Protein AF-A0A2T5ATS7-F1 (afdb_monomer_lite)

Radius of gyration: 14.07 Å; chains: 1; bounding box: 39×37×33 Å

Organism: Mycoplana dimorpha (NCBI:txid28320)

Foldseek 3Di:
DDDDDDDDPQQPPPAVQWKWWFQDKALDPVVLQVVCVPAPAHWFWFQFPVNIITITHPDIHHPVVSVVVLVVCVVVVSGPPPIDIGGSVRGRGTDDDD

Structure (mmCIF, N/CA/C/O backbone):
data_AF-A0A2T5ATS7-F1
#
_entry.id   AF-A0A2T5ATS7-F1
#
loop_
_atom_site.group_PDB
_atom_site.id
_atom_site.type_symbol
_atom_site.label_atom_id
_atom_site.label_alt_id
_atom_site.label_comp_id
_atom_site.label_asym_id
_atom_site.label_entity_id
_atom_site.label_seq_id
_atom_site.pdbx_PDB_ins_code
_atom_site.Cartn_x
_atom_site.C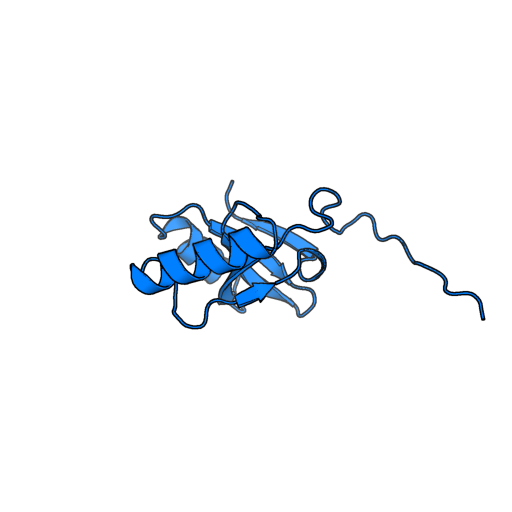artn_y
_atom_site.Cartn_z
_atom_site.occupancy
_atom_site.B_iso_or_equiv
_atom_site.auth_seq_id
_atom_site.auth_comp_id
_atom_site.auth_asym_id
_atom_site.auth_atom_id
_atom_site.pdbx_PDB_model_num
ATOM 1 N N . MET A 1 1 ? 27.045 24.833 -11.321 1.00 41.31 1 MET A N 1
ATOM 2 C CA . MET A 1 1 ? 26.533 23.517 -10.884 1.00 41.31 1 MET A CA 1
ATOM 3 C C . MET A 1 1 ? 25.145 23.365 -11.498 1.00 41.31 1 MET A C 1
ATOM 5 O O . MET A 1 1 ? 24.219 24.009 -11.028 1.00 41.31 1 MET A O 1
ATOM 9 N N . HIS A 1 2 ? 25.027 22.675 -12.635 1.00 41.34 2 HIS A N 1
ATOM 10 C CA . HIS A 1 2 ? 23.743 22.474 -13.318 1.00 41.34 2 HIS A CA 1
ATOM 11 C C . HIS A 1 2 ? 23.161 21.132 -12.875 1.00 41.34 2 HIS A C 1
ATOM 13 O O . HIS A 1 2 ? 23.764 20.090 -13.113 1.00 41.34 2 HIS A O 1
ATOM 19 N N . TYR A 1 3 ? 22.014 21.171 -12.202 1.00 39.03 3 TYR A N 1
ATOM 20 C CA . TYR A 1 3 ? 21.214 19.985 -11.923 1.00 39.03 3 TYR A CA 1
ATOM 21 C C . TYR A 1 3 ? 20.454 19.623 -13.202 1.00 39.03 3 TYR A C 1
ATOM 23 O O . TYR A 1 3 ? 19.536 20.341 -13.597 1.00 39.03 3 TYR A O 1
ATOM 31 N N . SER A 1 4 ? 20.856 18.543 -13.869 1.00 41.03 4 SER A N 1
ATOM 32 C CA . SER A 1 4 ? 20.054 17.944 -14.937 1.00 41.03 4 SER A CA 1
ATOM 33 C C . SER A 1 4 ? 18.950 17.113 -14.298 1.00 41.03 4 SER A C 1
ATOM 35 O O . SER A 1 4 ? 19.204 16.048 -13.740 1.00 41.03 4 SER A O 1
ATOM 37 N N . TRP A 1 5 ? 17.722 17.618 -14.363 1.00 41.28 5 TRP A N 1
ATOM 38 C CA . TRP A 1 5 ? 16.529 16.858 -14.016 1.00 41.28 5 TRP A CA 1
ATOM 39 C C . TRP A 1 5 ? 16.194 15.945 -15.192 1.00 41.28 5 TRP A C 1
ATOM 41 O O . TRP A 1 5 ? 15.752 16.412 -16.241 1.00 41.28 5 TRP A O 1
ATOM 51 N N . VAL A 1 6 ? 16.451 14.648 -15.039 1.00 48.16 6 VAL A N 1
ATOM 52 C CA . VAL A 1 6 ? 16.014 13.643 -16.010 1.00 48.16 6 VAL A CA 1
ATOM 53 C C . VAL A 1 6 ? 14.541 13.359 -15.732 1.00 48.16 6 VAL A C 1
ATOM 55 O O . VAL A 1 6 ? 14.196 12.752 -14.721 1.00 48.16 6 VAL A O 1
ATOM 58 N N . TRP A 1 7 ? 13.671 13.858 -16.608 1.00 40.69 7 TRP A N 1
ATOM 59 C CA . TRP A 1 7 ? 12.252 13.521 -16.628 1.00 40.69 7 TRP A CA 1
ATOM 60 C C . TRP A 1 7 ? 12.093 12.111 -17.195 1.00 40.69 7 TRP A C 1
ATOM 62 O O . TRP A 1 7 ? 12.434 11.870 -18.350 1.00 40.69 7 TRP A O 1
ATOM 72 N N . VAL A 1 8 ? 11.594 11.182 -16.380 1.00 46.16 8 VAL A N 1
ATOM 73 C CA . VAL A 1 8 ? 11.242 9.827 -16.815 1.00 46.16 8 VAL A CA 1
ATOM 74 C C . VAL A 1 8 ? 9.720 9.753 -16.883 1.00 46.16 8 VAL A C 1
ATOM 76 O O . VAL A 1 8 ? 9.042 9.874 -15.866 1.00 46.16 8 VAL A O 1
ATOM 79 N N . GLU A 1 9 ? 9.189 9.595 -18.094 1.00 45.88 9 GLU A N 1
ATOM 80 C CA . GLU A 1 9 ? 7.750 9.519 -18.400 1.00 45.88 9 GLU A CA 1
ATOM 81 C C . GLU A 1 9 ? 7.049 8.289 -17.791 1.00 45.88 9 GLU A C 1
ATOM 83 O O . GLU A 1 9 ? 5.824 8.251 -17.738 1.00 45.88 9 GLU A O 1
ATOM 88 N N . GLU A 1 10 ? 7.807 7.302 -17.300 1.00 45.94 10 GLU A N 1
ATOM 89 C CA . GLU A 1 10 ? 7.270 6.053 -16.738 1.00 45.94 10 GLU A CA 1
ATOM 90 C C . GLU A 1 10 ? 6.761 6.166 -15.298 1.00 45.94 10 GLU A C 1
ATOM 92 O O . GLU A 1 10 ? 6.070 5.264 -14.842 1.00 45.94 10 GLU A O 1
ATOM 97 N N . PHE A 1 11 ? 7.029 7.258 -14.577 1.00 50.94 11 PHE A N 1
ATOM 98 C CA . PHE A 1 11 ? 6.380 7.481 -13.283 1.00 50.94 11 PHE A CA 1
ATOM 99 C C . PHE A 1 11 ? 4.993 8.080 -13.503 1.00 50.94 11 PHE A C 1
ATOM 101 O O . PHE A 1 11 ? 4.868 9.081 -14.204 1.00 50.94 11 PHE A O 1
ATOM 108 N N . GLU A 1 12 ? 3.955 7.506 -12.883 1.00 50.25 12 GLU A N 1
ATOM 109 C CA . GLU A 1 12 ? 2.580 8.018 -12.941 1.00 50.25 12 GLU A CA 1
ATOM 110 C C . GLU A 1 12 ? 2.539 9.530 -12.635 1.00 50.25 12 GLU A C 1
ATOM 112 O O . GLU A 1 12 ? 2.493 9.963 -11.482 1.00 50.25 12 GLU A O 1
ATOM 117 N N . GLN A 1 13 ? 2.514 10.357 -13.686 1.00 45.59 13 GLN A N 1
ATOM 118 C CA . GLN A 1 13 ? 2.575 11.825 -13.623 1.00 45.59 13 GLN A CA 1
ATOM 119 C C . GLN A 1 13 ? 1.396 12.467 -12.867 1.00 45.59 13 GLN A C 1
ATOM 121 O O . GLN A 1 13 ? 1.343 13.683 -12.698 1.00 45.59 13 GLN A O 1
ATOM 126 N N . ARG A 1 14 ? 0.420 11.683 -12.398 1.00 47.66 14 ARG A N 1
ATOM 127 C CA . ARG A 1 14 ? -0.860 12.189 -11.886 1.00 47.66 14 ARG A CA 1
ATOM 128 C C . ARG A 1 14 ? -0.883 12.529 -10.397 1.00 47.66 14 ARG A C 1
ATOM 130 O O . ARG A 1 14 ? -1.925 12.950 -9.908 1.00 47.66 14 ARG A O 1
ATOM 137 N N . LYS A 1 15 ? 0.216 12.341 -9.659 1.00 57.41 15 LYS A N 1
ATOM 138 C CA . LYS A 1 15 ? 0.163 12.308 -8.184 1.00 57.41 15 LYS A CA 1
ATOM 139 C C . LYS A 1 15 ? 1.273 13.093 -7.482 1.00 57.41 15 LYS A C 1
ATOM 141 O O . LYS A 1 15 ? 1.686 12.745 -6.376 1.00 57.41 15 LYS A O 1
ATOM 146 N N . PHE A 1 16 ? 1.758 14.173 -8.094 1.00 56.97 16 PHE A N 1
ATOM 147 C CA . PHE A 1 16 ? 2.716 15.067 -7.436 1.00 56.97 16 PHE A CA 1
ATOM 148 C C . PHE A 1 16 ? 2.080 15.684 -6.176 1.00 56.97 16 PHE A C 1
ATOM 150 O O . PHE A 1 16 ? 1.027 16.310 -6.246 1.00 56.97 16 PHE A O 1
ATOM 157 N N . GLY A 1 17 ? 2.690 15.457 -5.009 1.00 64.19 17 GLY A N 1
ATOM 158 C CA . GLY A 1 17 ? 2.158 15.887 -3.708 1.00 64.19 17 GLY A CA 1
ATOM 159 C C . GLY A 1 17 ? 1.152 14.930 -3.055 1.00 64.19 17 GLY A C 1
ATOM 160 O O . GLY A 1 17 ? 0.792 15.142 -1.896 1.00 64.19 17 GLY A O 1
ATOM 161 N N . GLN A 1 18 ? 0.743 13.857 -3.737 1.00 78.62 18 GLN A N 1
ATOM 162 C CA . GLN A 1 18 ? -0.090 12.823 -3.132 1.00 78.62 18 GLN A CA 1
ATOM 163 C C . GLN A 1 18 ? 0.757 11.687 -2.549 1.00 78.62 18 GLN A C 1
ATOM 165 O O . GLN A 1 18 ? 1.838 11.342 -3.0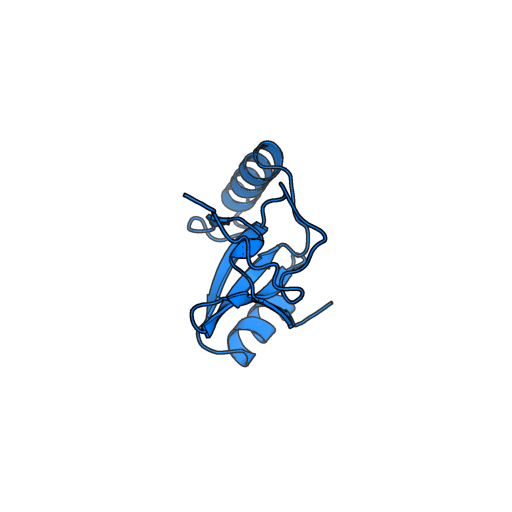34 1.00 78.62 18 GLN A O 1
ATOM 170 N N . ARG A 1 19 ? 0.251 11.106 -1.468 1.00 86.19 19 ARG A N 1
ATOM 171 C CA . ARG A 1 19 ? 0.838 9.993 -0.742 1.00 86.19 19 ARG A CA 1
ATOM 172 C C . ARG A 1 19 ? 0.045 8.726 -1.000 1.00 86.19 19 ARG A C 1
ATOM 174 O O . ARG A 1 19 ? -1.186 8.732 -1.032 1.00 86.19 19 ARG A O 1
ATOM 181 N N . PHE A 1 20 ? 0.785 7.640 -1.122 1.00 88.31 20 PHE A N 1
ATOM 182 C CA . PHE A 1 20 ? 0.272 6.286 -1.106 1.00 88.31 20 PHE A CA 1
ATOM 183 C C . PHE A 1 20 ? 0.338 5.746 0.317 1.00 88.31 20 PHE A C 1
ATOM 185 O O . PHE A 1 20 ? 1.272 6.044 1.063 1.00 88.31 20 PHE A O 1
ATOM 192 N N . ILE A 1 21 ? -0.634 4.917 0.679 1.00 90.12 21 ILE A N 1
ATOM 193 C CA . ILE A 1 21 ? -0.590 4.131 1.910 1.00 90.12 21 ILE A CA 1
ATOM 194 C C . ILE A 1 21 ? -0.215 2.713 1.496 1.00 90.12 21 ILE A C 1
ATOM 196 O O . ILE A 1 21 ? -1.047 1.998 0.944 1.00 90.12 21 ILE A O 1
ATOM 200 N N . GLN A 1 22 ? 1.046 2.340 1.704 1.00 91.38 22 GLN A N 1
ATOM 201 C CA . GLN A 1 22 ? 1.547 0.989 1.483 1.00 91.38 22 GLN A CA 1
ATOM 202 C C . GLN A 1 22 ? 1.163 0.119 2.672 1.00 91.38 22 GLN A C 1
ATOM 204 O O . GLN A 1 22 ? 1.530 0.420 3.805 1.00 91.38 22 GLN A O 1
ATOM 209 N N . VAL A 1 23 ? 0.442 -0.961 2.403 1.00 91.31 23 VAL A N 1
ATOM 210 C CA . VAL A 1 23 ? -0.017 -1.895 3.436 1.00 91.31 23 VAL A CA 1
ATOM 211 C C . VAL A 1 23 ? 0.902 -3.09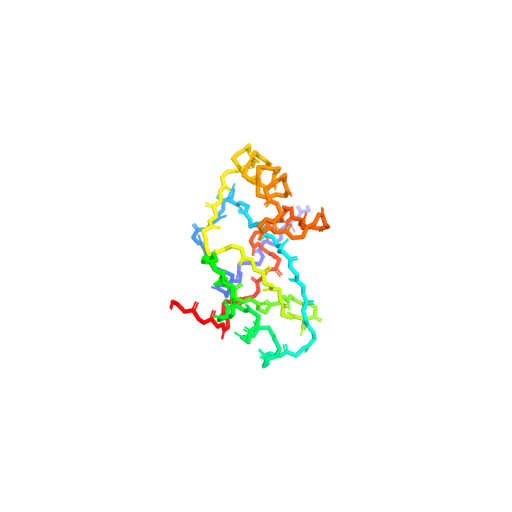9 3.565 1.00 91.31 23 VAL A C 1
ATOM 213 O O . VAL A 1 23 ? 1.039 -3.649 4.651 1.00 91.31 23 VAL A O 1
ATOM 216 N N . LYS A 1 24 ? 1.535 -3.515 2.461 1.00 90.81 24 LYS A N 1
ATOM 217 C CA . LYS A 1 24 ? 2.442 -4.663 2.427 1.00 90.81 24 LYS A CA 1
ATOM 218 C C . LYS A 1 24 ? 3.334 -4.624 1.189 1.00 90.81 24 LYS A C 1
ATOM 220 O O . LYS A 1 24 ? 3.064 -3.880 0.250 1.00 90.81 24 LYS A O 1
ATOM 225 N N . SER A 1 25 ? 4.385 -5.430 1.175 1.00 90.25 25 SER A N 1
ATOM 226 C CA . SER A 1 25 ? 5.184 -5.718 -0.016 1.00 90.25 25 SER A CA 1
ATOM 227 C C . SER A 1 25 ? 5.431 -7.216 -0.139 1.00 90.25 25 SER A C 1
ATOM 229 O O . SER A 1 25 ? 5.575 -7.896 0.875 1.00 90.25 25 SER A O 1
ATOM 231 N N . PHE A 1 26 ? 5.501 -7.696 -1.372 1.00 92.38 26 PHE A N 1
ATOM 232 C CA . PHE A 1 26 ? 5.781 -9.079 -1.738 1.00 92.38 26 PHE A CA 1
ATOM 233 C C . PHE A 1 26 ? 6.922 -9.101 -2.753 1.00 92.38 26 PHE A C 1
ATOM 235 O O . PHE A 1 26 ? 7.119 -8.134 -3.485 1.00 92.38 26 PHE A O 1
ATOM 242 N N . ASP A 1 27 ? 7.676 -10.185 -2.804 1.00 92.38 27 ASP A N 1
ATOM 243 C CA . ASP A 1 27 ? 8.663 -10.459 -3.851 1.00 92.38 27 ASP A CA 1
ATOM 244 C C . ASP A 1 27 ? 8.042 -11.179 -5.063 1.00 92.38 27 ASP A C 1
ATOM 246 O O . ASP A 1 27 ? 8.615 -11.153 -6.150 1.00 92.38 27 ASP A O 1
ATOM 250 N N . ASP A 1 28 ? 6.839 -11.737 -4.901 1.00 92.00 28 ASP A N 1
ATOM 251 C CA . ASP A 1 28 ? 6.079 -12.424 -5.942 1.00 92.00 28 ASP A CA 1
ATOM 252 C C . ASP A 1 28 ? 4.788 -11.681 -6.354 1.00 92.00 28 ASP A C 1
ATOM 254 O O . ASP A 1 28 ? 4.030 -11.154 -5.528 1.00 92.00 28 ASP A O 1
ATOM 258 N N . LEU A 1 29 ? 4.522 -11.648 -7.665 1.00 88.31 29 LEU A N 1
ATOM 259 C CA . LEU A 1 29 ? 3.362 -10.955 -8.235 1.00 88.31 29 LEU A CA 1
ATOM 260 C C . LEU A 1 29 ? 2.052 -11.709 -7.988 1.00 88.31 29 LEU A C 1
ATOM 262 O O . LEU A 1 29 ? 1.012 -11.070 -7.796 1.00 88.31 29 LEU A O 1
ATOM 266 N N . ASP A 1 30 ? 2.070 -13.041 -8.019 1.00 91.56 30 ASP A N 1
ATOM 267 C CA . ASP A 1 30 ? 0.879 -13.857 -7.792 1.00 91.56 30 ASP A CA 1
ATOM 268 C C . ASP A 1 30 ? 0.399 -13.710 -6.345 1.00 91.56 30 ASP A C 1
ATOM 270 O O . ASP A 1 30 ? -0.801 -13.550 -6.104 1.00 91.56 30 ASP A O 1
ATOM 274 N N . GLU A 1 31 ? 1.316 -13.690 -5.378 1.00 92.00 31 GLU A N 1
ATOM 275 C CA . GLU A 1 31 ? 1.002 -13.406 -3.977 1.00 92.00 31 GLU A CA 1
ATOM 276 C C . GLU A 1 31 ? 0.445 -11.995 -3.782 1.00 92.00 31 GLU A C 1
ATOM 278 O O . GLU A 1 31 ? -0.616 -11.836 -3.166 1.00 92.00 31 GLU A O 1
ATOM 283 N N . ALA A 1 32 ? 1.091 -10.978 -4.364 1.00 91.50 32 ALA A N 1
ATOM 284 C CA . ALA A 1 32 ? 0.601 -9.603 -4.306 1.00 91.50 32 ALA A CA 1
ATOM 285 C C . ALA A 1 32 ? -0.811 -9.478 -4.902 1.00 91.50 32 ALA A C 1
ATOM 287 O O . ALA A 1 32 ? -1.700 -8.862 -4.309 1.00 91.50 32 ALA A O 1
ATOM 288 N N . SER A 1 33 ? -1.048 -10.112 -6.052 1.00 89.75 33 SER A N 1
ATOM 289 C CA . SER A 1 33 ? -2.333 -10.074 -6.755 1.00 89.75 33 SER A CA 1
ATOM 290 C C . SER A 1 33 ? -3.430 -10.810 -5.987 1.00 89.75 33 SER A C 1
ATOM 292 O O . SER A 1 33 ? -4.558 -10.321 -5.898 1.00 89.75 33 SER A O 1
ATOM 294 N N . LYS A 1 34 ? -3.116 -11.967 -5.391 1.00 91.69 34 LYS A N 1
ATOM 295 C CA . LYS A 1 34 ? -4.044 -12.689 -4.507 1.00 91.69 34 LYS A CA 1
ATOM 296 C C . LYS A 1 34 ? -4.399 -11.847 -3.290 1.00 91.69 34 LYS A C 1
ATOM 298 O O . LYS A 1 34 ? -5.578 -11.751 -2.961 1.00 9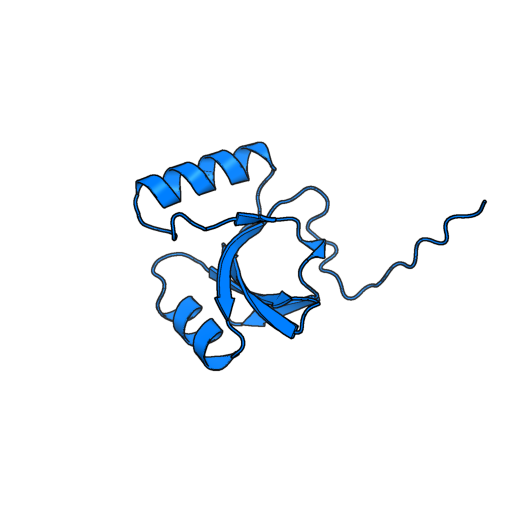1.69 34 LYS A O 1
ATOM 303 N N . TYR A 1 35 ? -3.411 -11.202 -2.669 1.00 90.44 35 TYR A N 1
ATOM 304 C CA . TYR A 1 35 ? -3.638 -10.339 -1.516 1.00 90.44 35 TYR A CA 1
ATOM 305 C C . TYR A 1 35 ? -4.583 -9.182 -1.862 1.00 90.44 35 TYR A C 1
ATOM 307 O O . TYR A 1 35 ? -5.588 -8.997 -1.175 1.00 90.44 35 TYR A O 1
ATOM 315 N N . VAL A 1 36 ? -4.338 -8.486 -2.981 1.00 90.81 36 VAL A N 1
ATOM 316 C CA . VAL A 1 36 ? -5.218 -7.416 -3.483 1.00 90.81 36 VAL A CA 1
ATOM 317 C C . VAL A 1 36 ? -6.649 -7.913 -3.699 1.00 90.81 36 VAL A C 1
ATOM 319 O O . VAL A 1 36 ? -7.584 -7.292 -3.206 1.00 90.81 36 VAL A O 1
ATOM 322 N N . ARG A 1 37 ? -6.834 -9.057 -4.370 1.00 88.69 37 ARG A N 1
ATOM 323 C CA . ARG A 1 37 ? -8.170 -9.616 -4.660 1.00 88.69 37 ARG A CA 1
ATOM 324 C C . ARG A 1 37 ? -8.904 -10.142 -3.429 1.00 88.69 37 ARG A C 1
ATOM 326 O O . ARG A 1 37 ? -10.129 -10.168 -3.421 1.00 88.69 37 ARG A O 1
ATOM 333 N N . SER A 1 38 ? -8.170 -10.606 -2.421 1.00 89.00 38 SER A N 1
ATOM 334 C CA . SER A 1 38 ? -8.745 -11.121 -1.173 1.00 89.00 38 SER A CA 1
ATOM 335 C C . SER A 1 38 ? -9.156 -10.017 -0.198 1.00 89.00 38 SER A C 1
ATOM 337 O O . SER A 1 38 ? -9.864 -10.281 0.773 1.00 89.00 38 SER A O 1
ATOM 339 N N . SER A 1 39 ? -8.690 -8.791 -0.436 1.00 86.06 39 SER A N 1
ATOM 340 C CA . SER A 1 39 ? -8.907 -7.671 0.463 1.00 86.06 39 SER A CA 1
ATOM 341 C C . SER A 1 39 ? -10.330 -7.112 0.340 1.00 86.06 39 SER A C 1
ATOM 343 O O . SER A 1 39 ? -10.817 -6.913 -0.773 1.00 86.06 39 SER A O 1
ATOM 345 N N . PRO A 1 40 ? -10.999 -6.788 1.462 1.00 84.56 40 PRO A N 1
ATOM 346 C CA . PRO A 1 40 ? -12.307 -6.132 1.449 1.00 84.56 40 PRO A CA 1
ATOM 347 C C . PRO A 1 40 ? -12.230 -4.636 1.102 1.00 84.56 40 PRO A C 1
ATOM 349 O O . PRO A 1 40 ? -13.259 -3.996 0.898 1.00 84.56 40 PRO A O 1
ATOM 352 N N . ILE A 1 41 ? -11.025 -4.064 1.075 1.00 86.06 41 ILE A N 1
ATOM 353 C CA . ILE A 1 41 ? -10.767 -2.664 0.728 1.00 86.06 41 ILE A CA 1
ATOM 354 C C . ILE A 1 41 ? -10.090 -2.579 -0.640 1.00 86.06 41 ILE A C 1
ATOM 356 O O . ILE A 1 41 ? -9.340 -3.475 -1.023 1.00 86.06 41 ILE A O 1
ATOM 360 N N . ALA A 1 42 ? -10.333 -1.486 -1.365 1.00 89.06 42 ALA A N 1
ATOM 361 C CA . ALA A 1 42 ? -9.756 -1.268 -2.687 1.00 89.06 42 ALA A CA 1
ATOM 362 C C . ALA A 1 42 ? -8.232 -1.082 -2.594 1.00 89.06 42 ALA A C 1
ATOM 364 O O . ALA A 1 42 ? -7.741 -0.012 -2.217 1.00 89.06 42 ALA A O 1
ATOM 365 N N . LEU A 1 43 ? -7.493 -2.136 -2.940 1.00 91.12 43 LEU A N 1
ATOM 366 C CA . LEU A 1 43 ? -6.035 -2.146 -3.004 1.00 91.12 43 LEU A CA 1
ATOM 367 C C . LEU A 1 43 ? -5.552 -2.145 -4.455 1.00 91.12 43 LEU A C 1
ATOM 369 O O . LEU A 1 43 ? -6.258 -2.597 -5.352 1.00 91.12 43 LEU A O 1
ATOM 373 N N . ALA A 1 44 ? -4.328 -1.676 -4.661 1.00 90.19 44 ALA A N 1
ATOM 374 C CA . ALA A 1 44 ? -3.602 -1.761 -5.919 1.00 90.19 44 ALA A CA 1
ATOM 375 C C . ALA A 1 44 ? -2.212 -2.358 -5.668 1.00 90.19 44 ALA A C 1
ATOM 377 O O . ALA A 1 44 ? -1.609 -2.134 -4.617 1.00 90.19 44 ALA A O 1
ATOM 378 N N . ALA A 1 45 ? -1.698 -3.131 -6.627 1.00 90.81 45 ALA A N 1
ATOM 379 C CA . ALA A 1 45 ? -0.322 -3.623 -6.591 1.00 90.81 45 ALA A CA 1
ATOM 380 C C . ALA A 1 45 ? 0.544 -2.814 -7.555 1.00 90.81 45 ALA A C 1
ATOM 382 O O . ALA A 1 45 ? 0.180 -2.630 -8.719 1.00 90.81 45 ALA A O 1
ATOM 383 N N . HIS A 1 46 ? 1.713 -2.390 -7.093 1.00 89.00 46 HIS A N 1
ATOM 384 C CA . HIS A 1 46 ? 2.680 -1.619 -7.857 1.00 89.00 46 HIS A CA 1
ATOM 385 C C . HIS A 1 46 ? 4.049 -2.290 -7.843 1.00 89.00 46 HIS A C 1
ATOM 387 O O . HIS A 1 46 ? 4.489 -2.800 -6.816 1.00 89.00 46 HIS A O 1
ATOM 393 N N . LEU A 1 47 ? 4.755 -2.240 -8.970 1.00 87.31 47 LEU A N 1
ATOM 394 C CA . LEU A 1 47 ? 6.164 -2.613 -9.020 1.00 87.31 47 LEU A CA 1
ATOM 395 C C . LEU A 1 47 ? 7.001 -1.466 -8.445 1.00 87.31 47 LEU A C 1
ATOM 397 O O . LEU A 1 47 ? 6.961 -0.348 -8.958 1.00 87.31 47 LEU A O 1
ATOM 401 N N . ALA A 1 48 ? 7.754 -1.738 -7.387 1.00 85.56 48 ALA A N 1
ATOM 402 C CA . ALA A 1 48 ? 8.703 -0.806 -6.798 1.00 85.56 48 ALA A CA 1
ATOM 403 C C . ALA A 1 48 ? 10.059 -0.869 -7.516 1.00 85.56 48 ALA A C 1
ATOM 405 O O . ALA A 1 48 ? 10.425 -1.875 -8.125 1.00 85.56 48 ALA A O 1
ATOM 406 N N . ALA A 1 49 ? 10.837 0.213 -7.422 1.00 79.38 49 ALA A N 1
ATOM 407 C CA . ALA A 1 49 ? 12.137 0.326 -8.095 1.00 79.38 49 ALA A CA 1
ATOM 408 C C . ALA A 1 49 ? 13.180 -0.715 -7.632 1.00 79.38 49 ALA A C 1
ATOM 410 O O . ALA A 1 49 ? 14.152 -0.973 -8.335 1.00 79.38 49 ALA A O 1
ATOM 411 N N . ASN A 1 50 ? 12.978 -1.332 -6.465 1.00 82.38 50 ASN A N 1
ATOM 412 C CA . ASN A 1 50 ? 13.812 -2.417 -5.942 1.00 82.38 50 ASN A CA 1
ATOM 413 C C . ASN A 1 50 ? 13.417 -3.814 -6.470 1.00 82.38 50 ASN A C 1
ATOM 415 O O . ASN A 1 50 ? 13.995 -4.805 -6.033 1.00 82.38 50 ASN A O 1
ATOM 419 N N . GLY A 1 51 ? 12.429 -3.905 -7.367 1.00 84.19 51 GLY A N 1
ATOM 420 C CA . GLY A 1 51 ? 11.950 -5.161 -7.949 1.00 84.19 51 GLY A CA 1
ATOM 421 C C . GLY A 1 51 ? 10.860 -5.877 -7.146 1.00 84.19 51 GLY A C 1
ATOM 422 O O . GLY A 1 51 ? 10.395 -6.921 -7.584 1.00 84.19 51 GLY A O 1
ATOM 423 N N . TRP A 1 52 ? 10.436 -5.331 -6.002 1.00 91.62 52 TRP A N 1
ATOM 424 C CA . TRP A 1 52 ? 9.354 -5.895 -5.190 1.00 91.62 52 TRP A CA 1
ATOM 425 C C . TRP A 1 52 ? 7.991 -5.347 -5.619 1.00 91.62 52 TRP A C 1
ATOM 427 O O . TRP A 1 52 ? 7.884 -4.281 -6.225 1.00 91.62 52 TRP A O 1
ATOM 437 N N . PHE A 1 53 ? 6.929 -6.046 -5.243 1.00 91.12 53 PHE A N 1
ATOM 438 C CA . PHE A 1 53 ? 5.544 -5.661 -5.467 1.00 91.12 53 PHE A CA 1
ATOM 439 C C . PHE A 1 53 ? 4.955 -5.044 -4.202 1.00 91.12 53 PHE A C 1
ATOM 441 O O . PHE A 1 53 ? 4.648 -5.732 -3.229 1.00 91.12 53 PHE A O 1
ATOM 448 N N . ALA A 1 54 ? 4.792 -3.727 -4.201 1.00 91.50 54 ALA A N 1
ATOM 449 C CA . ALA A 1 54 ? 4.148 -3.002 -3.120 1.00 91.50 54 ALA A CA 1
ATOM 450 C C . ALA A 1 54 ? 2.630 -3.022 -3.300 1.00 91.50 54 ALA A C 1
ATOM 452 O O . ALA A 1 54 ? 2.118 -2.660 -4.357 1.00 91.50 54 ALA A O 1
ATOM 453 N N . VAL A 1 55 ? 1.904 -3.395 -2.252 1.00 92.31 55 VAL A N 1
ATOM 454 C CA . VAL A 1 55 ? 0.451 -3.269 -2.204 1.00 92.31 55 VAL A CA 1
ATOM 455 C C . VAL A 1 55 ? 0.090 -2.002 -1.449 1.00 92.31 55 VAL A C 1
ATOM 457 O O . VAL A 1 55 ? 0.536 -1.779 -0.320 1.00 92.31 55 VAL A O 1
ATOM 460 N N . THR A 1 56 ? -0.733 -1.176 -2.074 1.00 92.06 56 THR A N 1
ATOM 461 C CA . THR A 1 56 ? -1.173 0.121 -1.571 1.00 92.06 56 THR A CA 1
ATOM 462 C C . THR A 1 56 ? -2.694 0.208 -1.580 1.00 92.06 56 THR A C 1
ATOM 464 O O . THR A 1 56 ? -3.370 -0.609 -2.204 1.00 92.06 56 THR A O 1
ATOM 467 N N . LEU A 1 57 ? -3.254 1.212 -0.904 1.00 90.12 57 LEU A N 1
ATOM 468 C CA . LEU A 1 57 ? -4.614 1.647 -1.223 1.00 90.12 57 LEU A CA 1
ATOM 469 C C . LEU A 1 57 ? -4.672 2.152 -2.671 1.00 90.12 57 LEU A C 1
ATOM 471 O O . LEU A 1 57 ? -3.752 2.827 -3.132 1.00 90.12 57 LEU A O 1
ATOM 475 N N . LYS A 1 58 ? -5.779 1.861 -3.362 1.00 87.31 58 LYS A N 1
ATOM 476 C CA . LYS A 1 58 ? -6.008 2.293 -4.751 1.00 87.31 58 LYS A CA 1
ATOM 477 C C . LYS A 1 58 ? -6.004 3.821 -4.891 1.00 87.31 58 LYS A C 1
ATOM 479 O O . LYS A 1 58 ? -5.508 4.380 -5.871 1.00 87.31 58 LYS A O 1
ATOM 484 N N . GLU A 1 59 ? -6.564 4.500 -3.897 1.00 86.00 59 GLU A N 1
ATOM 485 C CA . GLU A 1 59 ? -6.607 5.955 -3.836 1.00 86.00 59 GLU A CA 1
ATOM 486 C C . GLU A 1 59 ? -5.351 6.544 -3.197 1.00 86.00 59 GLU A C 1
ATOM 488 O O . GLU A 1 59 ? -4.618 5.899 -2.444 1.00 86.00 59 GLU A O 1
ATOM 493 N N . THR A 1 60 ? -5.110 7.812 -3.503 1.00 85.62 60 THR A N 1
ATOM 494 C CA . THR A 1 60 ? -3.980 8.576 -2.984 1.00 85.62 60 THR A CA 1
ATOM 495 C C . THR A 1 60 ? -4.453 9.882 -2.395 1.00 85.62 60 THR A C 1
ATOM 497 O O . THR A 1 60 ? -5.428 10.473 -2.850 1.00 85.62 60 THR A O 1
ATOM 500 N N . PHE A 1 61 ? -3.741 10.326 -1.369 1.00 86.94 61 PHE A N 1
ATOM 501 C CA . PHE A 1 61 ? -4.238 11.336 -0.443 1.00 86.94 61 PHE A CA 1
ATOM 502 C C . PHE A 1 61 ? -3.206 12.439 -0.247 1.00 86.94 61 PHE A C 1
ATOM 504 O O . PHE A 1 61 ? -2.018 12.223 -0.482 1.00 86.94 61 PHE A O 1
ATOM 511 N N . SER A 1 62 ? -3.608 13.618 0.220 1.00 87.62 62 SER A N 1
ATOM 512 C CA . SER A 1 62 ? -2.623 14.578 0.732 1.00 87.62 62 SER A CA 1
ATOM 513 C C . SER A 1 62 ? -1.898 14.006 1.961 1.00 87.62 62 SER A C 1
ATOM 515 O O . SER A 1 62 ? -2.335 13.025 2.561 1.00 87.62 62 SER A O 1
ATOM 517 N N . GLU A 1 63 ? -0.773 14.596 2.374 1.00 83.88 63 GLU A N 1
ATOM 518 C CA . GLU A 1 63 ? -0.020 14.079 3.528 1.00 83.88 63 GLU A CA 1
ATOM 519 C C . GLU A 1 63 ? -0.850 14.021 4.822 1.00 83.88 63 GLU A C 1
ATOM 521 O O . GLU A 1 63 ? -0.782 13.026 5.547 1.00 83.88 63 GLU A O 1
ATOM 526 N N . GLY A 1 64 ? -1.632 15.067 5.107 1.00 86.50 64 GLY A N 1
ATOM 527 C CA . GLY A 1 64 ? -2.475 15.120 6.303 1.00 86.50 64 GLY A CA 1
ATOM 528 C C . GLY A 1 64 ? -3.564 14.048 6.284 1.00 86.50 64 GLY A C 1
ATOM 529 O O . GLY A 1 64 ? -3.736 13.315 7.258 1.00 86.50 64 GLY A O 1
ATOM 530 N N . GLU A 1 65 ? -4.238 13.898 5.144 1.00 88.00 65 GLU A N 1
ATOM 531 C CA . GLU A 1 65 ? -5.267 12.876 4.941 1.00 88.00 65 GLU A CA 1
ATOM 532 C C . GLU A 1 65 ? -4.684 11.465 5.014 1.00 88.00 65 GLU A C 1
ATOM 534 O O . GLU A 1 65 ? -5.237 10.612 5.700 1.00 88.00 65 GLU A O 1
ATOM 539 N N . ALA A 1 66 ? -3.533 11.221 4.381 1.00 88.50 66 ALA A N 1
ATOM 540 C CA . ALA A 1 66 ? -2.891 9.914 4.390 1.00 88.50 66 ALA A CA 1
ATOM 541 C C . ALA A 1 66 ? -2.547 9.456 5.814 1.00 88.50 66 ALA A C 1
ATOM 543 O O . ALA A 1 66 ? -2.729 8.287 6.148 1.00 88.50 66 ALA A O 1
ATOM 544 N N . ARG A 1 67 ? -2.085 10.371 6.678 1.00 88.12 67 ARG A N 1
ATOM 545 C CA . ARG A 1 67 ? -1.823 10.068 8.094 1.00 88.12 67 ARG A CA 1
ATOM 546 C C . ARG A 1 67 ? -3.110 9.752 8.852 1.00 88.12 67 ARG A C 1
ATOM 548 O O . ARG A 1 67 ? -3.152 8.750 9.563 1.00 88.12 67 ARG A O 1
ATOM 555 N N . ALA A 1 68 ? -4.148 10.571 8.683 1.00 90.50 68 ALA A N 1
ATOM 556 C CA . ALA A 1 68 ? -5.429 10.378 9.360 1.00 90.50 68 ALA A CA 1
ATOM 557 C C . ALA A 1 68 ? -6.104 9.059 8.943 1.00 90.50 68 ALA A C 1
ATOM 559 O O . ALA A 1 68 ? -6.524 8.279 9.796 1.00 90.50 68 ALA A O 1
ATOM 560 N N . ILE A 1 69 ? -6.142 8.776 7.639 1.00 90.50 69 ILE A N 1
ATOM 561 C CA . ILE A 1 69 ? -6.716 7.550 7.073 1.00 90.50 69 ILE A CA 1
ATOM 562 C C . ILE A 1 69 ? -5.896 6.331 7.492 1.00 90.50 69 ILE A C 1
ATOM 564 O O . ILE A 1 69 ? -6.473 5.346 7.942 1.00 90.50 69 ILE A O 1
ATOM 568 N N . SER A 1 70 ? -4.563 6.398 7.404 1.00 89.31 70 SER A N 1
ATOM 569 C CA . SER A 1 70 ? -3.686 5.309 7.850 1.00 89.31 70 SER A CA 1
ATOM 570 C C . SER A 1 70 ? -3.920 4.977 9.325 1.00 89.31 70 SER A C 1
ATOM 572 O O . SER A 1 70 ? -4.112 3.811 9.652 1.00 89.31 70 SER A O 1
ATOM 574 N N . SER A 1 71 ? -4.003 5.985 10.203 1.00 90.81 71 SER A N 1
ATOM 575 C CA . SER A 1 71 ? -4.323 5.772 11.622 1.00 90.81 71 SER A CA 1
ATOM 576 C C . SER A 1 71 ? -5.692 5.117 11.797 1.00 90.81 71 SER A C 1
ATOM 578 O O . SER A 1 71 ? -5.787 4.053 12.396 1.00 90.81 71 SER A O 1
ATOM 580 N N . ALA A 1 72 ? -6.742 5.682 11.195 1.00 91.19 72 ALA A N 1
ATOM 581 C CA . ALA A 1 72 ? -8.101 5.169 11.345 1.00 91.19 72 ALA A CA 1
ATOM 582 C C . ALA A 1 72 ? -8.268 3.735 10.811 1.00 91.19 72 ALA A C 1
ATOM 584 O O . ALA A 1 72 ? -9.024 2.946 11.377 1.00 91.19 72 ALA A O 1
ATOM 585 N N . LEU A 1 73 ? -7.586 3.383 9.717 1.00 88.75 73 LEU A N 1
ATOM 586 C CA . LEU A 1 73 ? -7.613 2.028 9.165 1.00 88.75 73 LEU A CA 1
ATOM 587 C C . LEU A 1 73 ? -6.825 1.041 10.031 1.00 88.75 73 LEU A C 1
ATOM 589 O O . LEU A 1 73 ? -7.273 -0.094 10.189 1.00 88.75 73 LEU A O 1
ATOM 593 N N . LYS A 1 74 ? -5.699 1.465 10.617 1.00 90.19 74 LYS A N 1
ATOM 594 C CA . LYS A 1 74 ? -4.942 0.657 11.585 1.00 90.19 74 LYS A CA 1
ATOM 595 C C . LYS A 1 74 ? -5.753 0.401 12.850 1.00 90.19 74 LYS A C 1
ATOM 597 O O . LYS A 1 74 ? -5.844 -0.743 13.279 1.00 90.19 74 LYS A O 1
ATOM 602 N N . ASP A 1 75 ? -6.405 1.430 13.387 1.00 91.25 75 ASP A N 1
ATOM 603 C CA . ASP A 1 75 ? -7.234 1.331 14.595 1.00 91.25 75 ASP A CA 1
ATOM 604 C C . ASP A 1 75 ? -8.423 0.377 14.397 1.00 91.25 75 ASP A C 1
ATOM 606 O O . ASP A 1 75 ? -8.827 -0.335 15.313 1.00 91.25 75 ASP A O 1
ATOM 610 N N . LYS A 1 76 ? -8.962 0.320 13.173 1.00 87.81 76 LYS A N 1
ATOM 611 C CA . LYS A 1 76 ? -10.023 -0.619 12.778 1.00 87.81 76 LYS A CA 1
ATOM 612 C C . LYS A 1 76 ? -9.512 -2.020 12.421 1.00 87.81 76 LYS A C 1
ATOM 614 O O . LYS A 1 76 ? -10.329 -2.889 12.131 1.00 87.81 76 LYS A O 1
ATOM 619 N N . GLY A 1 77 ? -8.196 -2.238 12.375 1.00 87.06 77 GLY A N 1
ATOM 620 C CA . GLY A 1 77 ? -7.590 -3.489 11.907 1.00 87.06 77 GLY A CA 1
ATOM 621 C C . GLY A 1 77 ? -7.803 -3.772 10.414 1.00 87.06 77 GLY A C 1
ATOM 622 O O . GLY A 1 77 ? -7.643 -4.908 9.979 1.00 87.06 77 GLY A O 1
ATOM 623 N N . ALA A 1 78 ? -8.180 -2.760 9.625 1.00 86.12 78 ALA A N 1
ATOM 624 C CA . ALA A 1 78 ? -8.421 -2.892 8.188 1.00 86.12 78 ALA A CA 1
ATOM 625 C C . ALA A 1 78 ? -7.118 -2.930 7.374 1.00 86.12 78 ALA A C 1
ATOM 627 O O . ALA A 1 78 ? -7.099 -3.473 6.272 1.00 86.12 78 ALA A O 1
ATOM 628 N N . ILE A 1 79 ? -6.035 -2.359 7.914 1.00 87.12 79 ILE A N 1
ATOM 629 C CA . ILE A 1 79 ? -4.681 -2.466 7.362 1.00 87.12 79 ILE A CA 1
ATOM 630 C C . ILE A 1 79 ? -3.688 -2.873 8.461 1.00 87.12 79 ILE A C 1
ATOM 632 O O . ILE A 1 79 ? -3.931 -2.580 9.635 1.00 87.12 79 ILE A O 1
ATOM 636 N N . PRO A 1 80 ? -2.555 -3.502 8.107 1.00 87.75 80 PRO A N 1
ATOM 637 C CA . PRO A 1 80 ? -1.496 -3.837 9.057 1.00 87.75 80 PRO A CA 1
ATOM 638 C C . PRO A 1 80 ? -0.947 -2.615 9.812 1.00 87.75 80 PRO A C 1
ATOM 640 O O . PRO A 1 80 ? -0.848 -1.512 9.262 1.00 87.75 80 PRO A O 1
ATOM 643 N N . SER A 1 81 ? -0.551 -2.791 11.073 1.00 86.00 81 SER A N 1
ATOM 644 C CA . SER A 1 81 ? -0.026 -1.702 11.914 1.00 86.00 81 SER A CA 1
ATOM 645 C C . SER A 1 81 ? 1.308 -1.138 11.408 1.00 86.00 81 SER A C 1
ATOM 647 O O . SER A 1 81 ? 1.589 0.050 11.598 1.00 86.00 81 SER A O 1
ATOM 649 N N . ASP A 1 82 ? 2.080 -1.950 10.691 1.00 85.75 82 ASP A N 1
ATOM 650 C CA . ASP A 1 82 ? 3.330 -1.606 10.014 1.00 85.75 82 ASP A CA 1
ATOM 651 C C . ASP A 1 82 ? 3.124 -0.938 8.644 1.00 85.75 82 ASP A C 1
ATOM 653 O O . ASP A 1 82 ? 4.104 -0.614 7.981 1.00 85.75 82 ASP A O 1
ATOM 657 N N . SER A 1 83 ? 1.879 -0.646 8.239 1.00 88.44 83 SER A N 1
ATOM 658 C CA . SER A 1 83 ? 1.602 0.101 7.002 1.00 88.44 83 SER A CA 1
ATOM 659 C C . SER A 1 83 ? 2.283 1.477 7.001 1.00 88.44 83 SER A C 1
ATOM 661 O O . SER A 1 83 ? 2.299 2.186 8.014 1.00 88.44 83 SER A O 1
ATOM 663 N N . LEU A 1 84 ? 2.781 1.904 5.843 1.00 88.06 84 LEU A N 1
ATOM 664 C CA . LEU A 1 84 ? 3.615 3.095 5.679 1.00 88.06 84 LEU A CA 1
ATOM 665 C C . LEU A 1 84 ? 2.968 4.097 4.722 1.00 88.06 84 LEU A C 1
ATOM 667 O O . LEU A 1 84 ? 2.373 3.727 3.714 1.00 88.06 84 LEU A O 1
ATOM 671 N N . VAL A 1 85 ? 3.123 5.388 5.011 1.00 87.69 85 VAL A N 1
ATOM 672 C CA . VAL A 1 85 ? 2.753 6.463 4.082 1.00 87.69 85 VAL A CA 1
ATOM 673 C C . VAL A 1 85 ? 3.981 6.809 3.245 1.00 87.69 85 VAL A C 1
ATOM 675 O O . VAL A 1 85 ? 4.985 7.264 3.790 1.00 87.69 85 VAL A O 1
ATOM 678 N N . THR A 1 86 ? 3.906 6.622 1.930 1.00 84.69 86 THR A N 1
ATOM 679 C CA . THR A 1 86 ? 5.029 6.850 1.011 1.00 84.69 86 THR A CA 1
ATOM 680 C C . THR A 1 86 ? 4.645 7.741 -0.169 1.00 84.69 86 THR A C 1
ATOM 682 O O . THR A 1 86 ? 3.475 8.051 -0.395 1.00 84.69 86 THR A O 1
ATOM 685 N N . PHE A 1 87 ? 5.647 8.214 -0.899 1.00 79.50 87 PHE A N 1
ATOM 686 C CA . PHE A 1 87 ? 5.478 9.027 -2.096 1.00 79.50 87 PHE A CA 1
ATOM 687 C C . PHE A 1 87 ? 5.324 8.147 -3.342 1.00 79.50 87 PHE A C 1
ATOM 689 O O . PHE A 1 87 ? 5.938 7.085 -3.447 1.00 79.50 87 PHE A O 1
ATOM 696 N N . GLY A 1 88 ? 4.539 8.621 -4.314 1.00 68.50 88 GLY A N 1
ATOM 697 C CA . GLY A 1 88 ? 4.285 7.902 -5.568 1.00 68.50 88 GLY A CA 1
ATOM 698 C C . GLY A 1 88 ? 5.512 7.653 -6.440 1.00 68.50 88 GLY A C 1
ATOM 699 O O . GLY A 1 88 ? 5.544 6.677 -7.177 1.00 68.50 88 GLY A O 1
ATOM 700 N N . ASN A 1 89 ? 6.563 8.461 -6.292 1.00 70.44 89 ASN A N 1
ATOM 701 C CA . ASN A 1 89 ? 7.847 8.258 -6.972 1.00 70.44 89 ASN A CA 1
ATOM 702 C C . ASN A 1 89 ? 8.620 7.015 -6.483 1.00 70.44 89 ASN A C 1
ATOM 704 O O . ASN A 1 89 ? 9.735 6.771 -6.932 1.00 70.44 89 ASN A O 1
ATOM 708 N N . THR A 1 90 ? 8.054 6.242 -5.556 1.00 72.19 90 THR A N 1
ATOM 709 C CA . THR A 1 90 ? 8.602 4.948 -5.131 1.00 72.19 90 THR A CA 1
ATOM 710 C C . THR A 1 90 ? 8.224 3.826 -6.108 1.00 72.19 90 THR A C 1
ATOM 712 O O . THR A 1 90 ? 8.883 2.783 -6.146 1.00 72.19 90 THR A O 1
ATOM 715 N N . TYR A 1 91 ? 7.178 4.030 -6.916 1.00 79.62 91 TYR A N 1
ATOM 716 C CA . TYR A 1 91 ? 6.572 2.994 -7.744 1.00 79.62 91 TYR A CA 1
ATOM 717 C C . TYR A 1 91 ? 6.747 3.268 -9.229 1.00 79.62 91 TYR A C 1
ATOM 719 O O . TYR A 1 91 ? 6.441 4.352 -9.711 1.00 79.62 91 TYR A O 1
ATOM 727 N N . VAL A 1 92 ? 7.205 2.247 -9.946 1.00 73.12 92 VAL A N 1
ATOM 728 C CA . VAL A 1 92 ? 7.475 2.291 -11.384 1.00 73.12 92 VAL A CA 1
ATOM 729 C C . VAL A 1 92 ? 6.175 2.206 -12.178 1.00 73.12 92 VAL A C 1
ATOM 731 O O . VAL A 1 92 ? 5.996 2.941 -13.133 1.00 73.12 92 VAL A O 1
ATOM 734 N N . ARG A 1 93 ? 5.254 1.310 -11.800 1.00 79.31 93 ARG A N 1
ATOM 735 C CA . ARG A 1 93 ? 3.944 1.157 -12.460 1.00 79.31 93 ARG A CA 1
ATOM 736 C C . ARG A 1 93 ? 2.967 0.363 -11.603 1.00 79.31 93 ARG A C 1
ATOM 738 O O . ARG A 1 93 ? 3.394 -0.483 -10.816 1.00 79.31 93 ARG A O 1
ATOM 745 N N . GLN A 1 94 ? 1.668 0.571 -11.800 1.00 84.06 94 GLN A N 1
ATOM 746 C CA . GLN A 1 94 ? 0.644 -0.359 -11.321 1.00 84.06 94 GLN A CA 1
ATOM 747 C C . GLN A 1 94 ? 0.694 -1.654 -12.149 1.00 84.06 94 GLN A C 1
ATOM 749 O O . GLN A 1 94 ? 0.814 -1.612 -13.372 1.00 84.06 94 GLN A O 1
ATOM 7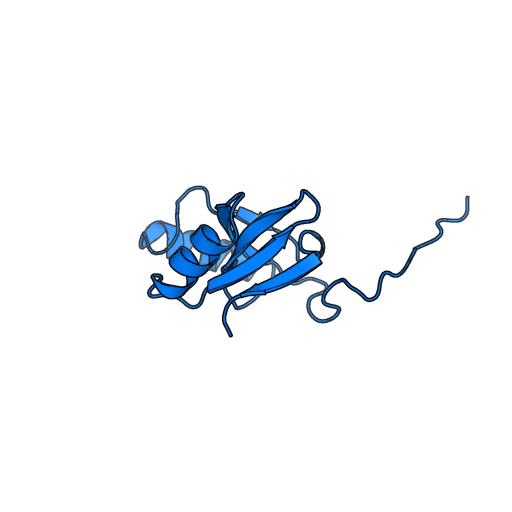54 N N . VAL A 1 95 ? 0.643 -2.808 -11.484 1.00 84.25 95 VAL A N 1
ATOM 755 C CA . VAL A 1 95 ? 0.776 -4.135 -12.113 1.00 84.25 95 VAL A CA 1
ATOM 756 C C . VAL A 1 95 ? -0.423 -5.050 -11.897 1.00 84.25 95 VAL A C 1
ATOM 758 O O . VAL A 1 95 ? -0.572 -6.006 -12.651 1.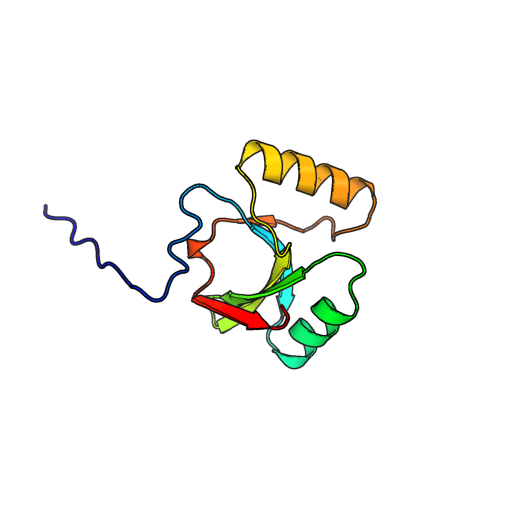00 84.25 95 VAL A O 1
ATOM 761 N N . CYS A 1 96 ? -1.294 -4.780 -10.917 1.00 78.50 96 CYS A N 1
ATOM 762 C CA . CYS A 1 96 ? -2.551 -5.516 -10.805 1.00 78.50 96 CYS A CA 1
ATOM 763 C C . CYS A 1 96 ? -3.742 -4.658 -10.412 1.00 78.50 96 CYS A C 1
ATOM 765 O O . CYS A 1 96 ? -3.628 -3.772 -9.565 1.00 78.50 96 CYS A O 1
ATOM 767 N N . CYS A 1 97 ? -4.867 -5.122 -10.972 1.00 66.75 97 CYS A N 1
ATOM 768 C CA . CYS A 1 97 ? -6.208 -5.113 -10.413 1.00 66.75 97 CYS A CA 1
ATOM 769 C C . CYS A 1 97 ? -6.818 -3.704 -10.343 1.00 66.75 97 CYS A C 1
ATOM 771 O O . CYS A 1 97 ? -6.645 -2.993 -9.357 1.00 66.75 97 CYS A O 1
ATOM 773 N N . GLU A 1 98 ? -7.519 -3.315 -11.415 1.00 54.56 98 GLU A N 1
ATOM 774 C CA . GLU A 1 98 ? -8.400 -2.136 -11.446 1.00 54.56 98 GLU A CA 1
ATOM 775 C C . GLU A 1 98 ? -9.762 -2.426 -10.812 1.00 54.56 98 GLU A C 1
ATOM 777 O O . GLU A 1 98 ? -10.311 -3.528 -11.026 1.00 54.56 98 GLU A O 1
#

pLDDT: mean 79.63, std 16.22, range [39.03, 92.38]

Secondary structure (DSSP, 8-state):
--------TTS-TT-TT-EEEEEEEES-HHHHHHHHHH-SS-EEEEEETTS-EEEEESS-B-HHHHHHHHHHHHHTTSS-TT-EEEEGGGEEEEEE--

Sequence (98 aa):
MHYSWVWVEEFEQRKFGQRFIQVKSFDDLDEASKYVRSSPIALAAHLAANGWFAVTLKETFSEGEARAISSALKDKGAIPSDSLVTFGNTYVRQVCCE